Protein AF-A0A8D8AXD7-F1 (afdb_monomer_lite)

Secondary structure (DSSP, 8-state):
------------------------S-------------TTS--TTSPPPGGGSS-PPPPPP--HHHHHHHHHHHHHHHHHHHHHHHHHHHHHHHHHHHHHHHS----HHHHHHHHHHHHHHHHHHHHHHHHHHHHHHHHHHHHHHHHHHHHHHHHHHHHHHHH--

Foldseek 3Di:
DDDDDDDDDDDDDDPPDDPPPPVPPPPDPPPCPVPPPPVVDDDPPDDDDPVPPPDDDDDDDDDPVVVVVVVVVVVVVVVVVVVVVVVVVVVVVVVVVVVVVVPPPPDVVNVVVVVVVVVVVVVVVVVVVVVVVVVVVVVVVVVVVVVVVVVVVVVVVVVVVVVVD

Sequence (165 aa):
MSGFSTAASLLASRCLVSPLQHQTAATSQTLLQYTAVRFRRKPRWLGTAKSKLFRVPERRQQIEEERVELMRLHNNYHTQIKAVRRFLIDEVEAFKLVSRAGMVIQTPEEAEAEWEEVQRINEEWNRSVAEVREKRLAEEREQRKTFILERLVAKEARDQERQER

Structure (mmCIF, N/CA/C/O backbone):
data_AF-A0A8D8AXD7-F1
#
_entry.id   AF-A0A8D8AXD7-F1
#
loop_
_atom_site.group_PDB
_atom_site.id
_atom_site.type_symbol
_atom_site.label_atom_id
_atom_site.label_alt_id
_atom_site.label_comp_id
_atom_site.label_asym_id
_atom_site.label_entity_id
_atom_site.label_seq_id
_atom_site.pdbx_PDB_ins_code
_atom_site.Cartn_x
_atom_site.Cartn_y
_atom_site.Cartn_z
_atom_site.occupancy
_atom_site.B_iso_or_equiv
_atom_site.auth_seq_id
_atom_site.auth_comp_id
_atom_site.auth_asym_id
_atom_site.auth_atom_id
_atom_site.pdbx_PDB_model_num
ATOM 1 N N . MET A 1 1 ? 51.791 -34.707 -10.281 1.00 35.72 1 MET A N 1
ATOM 2 C CA . MET A 1 1 ? 52.813 -33.658 -10.095 1.00 35.72 1 MET A CA 1
ATOM 3 C C . MET A 1 1 ? 52.232 -32.363 -10.660 1.00 35.72 1 MET A C 1
ATOM 5 O O . MET A 1 1 ? 52.094 -32.271 -11.867 1.00 35.72 1 MET A O 1
ATOM 9 N N . SER A 1 2 ? 51.498 -31.578 -9.858 1.00 37.12 2 SER A N 1
ATOM 10 C CA . SER A 1 2 ? 51.994 -30.353 -9.180 1.00 37.12 2 SER A CA 1
ATOM 11 C C . SER A 1 2 ? 52.534 -29.308 -10.174 1.00 37.12 2 SER A C 1
ATOM 13 O O . SER A 1 2 ? 53.494 -29.608 -10.866 1.00 37.12 2 SER A O 1
ATOM 15 N N . GLY A 1 3 ? 52.032 -28.077 -10.286 1.00 38.03 3 GLY A N 1
ATOM 16 C CA . GLY A 1 3 ? 51.040 -27.342 -9.504 1.00 38.03 3 GLY A CA 1
ATOM 17 C C . GLY A 1 3 ? 50.868 -25.903 -10.031 1.00 38.03 3 GLY A C 1
ATOM 18 O O . GLY A 1 3 ? 51.534 -25.516 -10.981 1.00 38.03 3 GLY A O 1
ATOM 19 N N . PHE A 1 4 ? 49.977 -25.173 -9.346 1.00 36.44 4 PHE A N 1
ATOM 20 C CA . PHE A 1 4 ? 49.862 -23.710 -9.156 1.00 36.44 4 PHE A CA 1
ATOM 21 C C . PHE A 1 4 ? 49.770 -22.797 -10.403 1.00 36.44 4 PHE A C 1
ATOM 23 O O . PHE A 1 4 ? 50.720 -22.640 -11.151 1.00 36.44 4 PHE A O 1
ATOM 30 N N . SER A 1 5 ? 48.594 -22.239 -10.724 1.00 39.19 5 SER A N 1
ATOM 31 C CA . SER A 1 5 ? 47.910 -21.083 -10.092 1.00 39.19 5 SER A CA 1
ATOM 32 C C . SER A 1 5 ? 48.325 -19.753 -10.722 1.00 39.19 5 SER A C 1
ATOM 34 O O . SER A 1 5 ? 49.443 -19.315 -10.482 1.00 39.19 5 SER A O 1
ATOM 36 N N . THR A 1 6 ? 47.385 -19.084 -11.406 1.00 42.06 6 THR A N 1
ATOM 37 C CA . THR A 1 6 ? 47.239 -17.616 -11.369 1.00 42.06 6 THR A CA 1
ATOM 38 C C . THR A 1 6 ? 45.896 -17.145 -11.950 1.00 42.06 6 THR A C 1
ATOM 40 O O . THR A 1 6 ? 45.621 -17.254 -13.138 1.00 42.06 6 THR A O 1
ATOM 43 N N . ALA A 1 7 ? 45.088 -16.595 -11.040 1.00 40.69 7 ALA A N 1
ATOM 44 C CA . ALA A 1 7 ? 44.180 -15.455 -11.181 1.00 40.69 7 ALA A CA 1
ATOM 45 C C . ALA A 1 7 ? 43.124 -15.442 -12.308 1.00 40.69 7 ALA A C 1
ATOM 47 O O . ALA A 1 7 ? 43.326 -14.906 -13.394 1.00 40.69 7 ALA A O 1
ATOM 48 N N . ALA A 1 8 ? 41.912 -15.864 -11.939 1.00 44.75 8 ALA A N 1
ATOM 49 C CA . ALA A 1 8 ? 40.678 -15.332 -12.503 1.00 44.75 8 ALA A CA 1
ATOM 50 C C . ALA A 1 8 ? 40.521 -13.853 -12.095 1.00 44.75 8 ALA A C 1
ATOM 52 O O . ALA A 1 8 ? 40.321 -13.545 -10.919 1.00 44.75 8 ALA A O 1
ATOM 53 N N . SER A 1 9 ? 40.613 -12.935 -13.055 1.00 37.91 9 SER A N 1
ATOM 54 C CA . SER A 1 9 ? 40.295 -11.519 -12.865 1.00 37.91 9 SER A CA 1
ATOM 55 C C . SER A 1 9 ? 38.812 -11.270 -13.151 1.00 37.91 9 SER A C 1
ATOM 57 O O . SER A 1 9 ? 38.369 -11.086 -14.281 1.00 37.91 9 SER A O 1
ATOM 59 N N . LEU A 1 10 ? 38.036 -11.252 -12.070 1.00 43.31 10 LEU A N 1
ATOM 60 C CA . LEU A 1 10 ? 36.739 -10.593 -11.993 1.00 43.31 10 LEU A CA 1
ATOM 61 C C . LEU A 1 10 ? 36.955 -9.077 -11.986 1.00 43.31 10 LEU A C 1
ATOM 63 O O . LEU A 1 10 ? 37.449 -8.548 -10.995 1.00 43.31 10 LEU A O 1
ATOM 67 N N . LEU A 1 11 ? 36.508 -8.369 -13.021 1.00 45.12 11 LEU A N 1
ATOM 68 C CA . LEU A 1 11 ? 36.065 -6.983 -12.871 1.00 45.12 11 LEU A CA 1
ATOM 69 C C . LEU A 1 11 ? 34.771 -6.788 -13.655 1.00 45.12 11 LEU A C 1
ATOM 71 O O . LEU A 1 11 ? 34.748 -6.619 -14.870 1.00 45.12 11 LEU A O 1
ATOM 75 N N . ALA A 1 12 ? 33.683 -6.856 -12.895 1.00 39.31 12 ALA A N 1
ATOM 76 C CA . ALA A 1 12 ? 32.349 -6.472 -13.299 1.00 39.31 12 ALA A CA 1
ATOM 77 C C . ALA A 1 12 ? 32.346 -5.003 -13.746 1.00 39.31 12 ALA A C 1
ATOM 79 O O . ALA A 1 12 ? 32.577 -4.094 -12.942 1.00 39.31 12 ALA A O 1
ATOM 80 N N . SER A 1 13 ? 32.056 -4.766 -15.024 1.00 41.78 13 SER A N 1
ATOM 81 C CA . SER A 1 13 ? 31.711 -3.436 -15.512 1.00 41.78 13 SER A CA 1
ATOM 82 C C . SER A 1 13 ? 30.421 -2.988 -14.837 1.00 41.78 13 SER A C 1
ATOM 84 O O . SER A 1 13 ? 29.350 -3.560 -15.033 1.00 41.78 13 SER A O 1
ATOM 86 N N . ARG A 1 14 ? 30.548 -1.952 -14.009 1.00 40.88 14 ARG A N 1
ATOM 87 C CA . ARG A 1 14 ? 29.437 -1.209 -13.422 1.00 40.88 14 ARG A CA 1
ATOM 88 C C . ARG A 1 14 ? 28.612 -0.592 -14.551 1.00 40.88 14 ARG A C 1
ATOM 90 O O . ARG A 1 14 ? 28.998 0.425 -15.117 1.00 40.88 14 ARG A O 1
ATOM 97 N N . CYS A 1 15 ? 27.472 -1.194 -14.868 1.00 38.09 15 CYS A N 1
ATOM 98 C CA . CYS A 1 15 ? 26.419 -0.519 -15.612 1.00 38.09 15 CYS A CA 1
ATOM 99 C C . CYS A 1 15 ? 25.877 0.623 -14.739 1.00 38.09 15 CYS A C 1
ATOM 101 O O . CYS A 1 15 ? 25.203 0.380 -13.741 1.00 38.09 15 CYS A O 1
ATOM 103 N N . LEU A 1 16 ? 26.178 1.869 -15.105 1.00 43.91 16 LEU A N 1
ATOM 104 C CA . LEU A 1 16 ? 25.435 3.034 -14.628 1.00 43.91 16 LEU A CA 1
ATOM 105 C C . LEU A 1 16 ? 24.117 3.098 -15.407 1.00 43.91 16 LEU A C 1
ATOM 107 O O . LEU A 1 16 ? 23.999 3.813 -16.397 1.00 43.91 16 LEU A O 1
ATOM 111 N N . VAL A 1 17 ? 23.136 2.305 -14.979 1.00 43.81 17 VAL A N 1
ATOM 112 C CA . VAL A 1 17 ? 21.737 2.528 -15.354 1.00 43.81 17 VAL A CA 1
ATOM 113 C C . VAL A 1 17 ? 21.172 3.507 -14.333 1.00 43.81 17 VAL A C 1
ATOM 115 O O . VAL A 1 17 ? 20.976 3.164 -13.168 1.00 43.81 17 VAL A O 1
ATOM 118 N N . SER A 1 18 ? 20.969 4.748 -14.768 1.00 43.59 18 SER A N 1
ATOM 119 C CA . SER A 1 18 ? 20.188 5.746 -14.037 1.00 43.59 18 SER A CA 1
ATOM 120 C C . SER A 1 18 ? 18.785 5.191 -13.775 1.00 43.59 18 SER A C 1
ATOM 122 O O . SER A 1 18 ? 18.123 4.793 -14.737 1.00 43.59 18 SER A O 1
ATOM 124 N N . PRO A 1 19 ? 18.274 5.173 -12.533 1.00 43.88 19 PRO A N 1
ATOM 125 C CA . PRO A 1 19 ? 16.875 4.878 -12.315 1.00 43.88 19 PRO A CA 1
ATOM 126 C C . PRO A 1 19 ? 16.096 6.181 -12.522 1.00 43.88 19 PRO A C 1
ATOM 128 O O . PRO A 1 19 ? 15.991 7.009 -11.618 1.00 43.88 19 PRO A O 1
ATOM 131 N N . LEU A 1 20 ? 15.532 6.362 -13.718 1.00 39.41 20 LEU A N 1
ATOM 132 C CA . LEU A 1 20 ? 14.372 7.232 -13.904 1.00 39.41 20 LEU A CA 1
ATOM 133 C C . LEU A 1 20 ? 13.220 6.588 -13.124 1.00 39.41 20 LEU A C 1
ATOM 135 O O . LEU A 1 20 ? 12.495 5.727 -13.615 1.00 39.41 20 LEU A O 1
ATOM 139 N N . GLN A 1 21 ? 13.117 6.941 -11.846 1.00 42.03 21 GLN A N 1
ATOM 140 C CA . GLN A 1 21 ? 11.981 6.584 -11.014 1.00 42.03 21 GLN A CA 1
ATOM 141 C C . GLN A 1 21 ? 10.803 7.472 -11.419 1.00 42.03 21 GLN A C 1
ATOM 143 O O . GLN A 1 21 ? 10.500 8.463 -10.760 1.00 42.03 21 GLN A O 1
ATOM 148 N N . HIS A 1 22 ? 10.091 7.087 -12.478 1.00 39.28 22 HIS A N 1
ATOM 149 C CA . HIS A 1 22 ? 8.654 7.320 -12.486 1.00 39.28 22 HIS A CA 1
ATOM 150 C C . HIS A 1 22 ? 8.078 6.482 -11.347 1.00 39.28 22 HIS A C 1
ATOM 152 O O . HIS A 1 22 ? 7.817 5.289 -11.490 1.00 39.28 22 HIS A O 1
ATOM 158 N N . GLN A 1 23 ? 7.955 7.103 -10.174 1.00 43.00 23 GLN A N 1
ATOM 159 C CA . GLN A 1 23 ? 7.157 6.576 -9.079 1.00 43.00 23 GLN A CA 1
ATOM 160 C C . GLN A 1 23 ? 5.697 6.679 -9.515 1.00 43.00 23 GLN A C 1
ATOM 162 O O . GLN A 1 23 ? 4.986 7.627 -9.195 1.00 43.00 23 GLN A O 1
ATOM 167 N N . THR A 1 24 ? 5.262 5.710 -10.315 1.00 39.16 24 THR A N 1
ATOM 168 C CA . THR A 1 24 ? 3.848 5.443 -10.510 1.00 39.16 24 THR A CA 1
ATOM 169 C C . THR A 1 24 ? 3.271 5.129 -9.135 1.00 39.16 24 THR A C 1
ATOM 171 O O . THR A 1 24 ? 3.708 4.214 -8.432 1.00 39.16 24 THR A O 1
ATOM 174 N N . ALA A 1 25 ? 2.320 5.962 -8.718 1.00 44.09 25 ALA A N 1
ATOM 175 C CA . ALA A 1 25 ? 1.534 5.815 -7.504 1.00 44.09 25 ALA A CA 1
ATOM 176 C C . ALA A 1 25 ? 0.605 4.598 -7.636 1.00 44.09 25 ALA A C 1
ATOM 178 O O . ALA A 1 25 ? -0.606 4.703 -7.786 1.00 44.09 25 ALA A O 1
ATOM 179 N N . ALA A 1 26 ? 1.209 3.421 -7.624 1.00 45.12 26 ALA A N 1
ATOM 180 C CA . ALA A 1 26 ? 0.563 2.132 -7.510 1.00 45.12 26 ALA A CA 1
ATOM 181 C C . ALA A 1 26 ? 1.510 1.199 -6.754 1.00 45.12 26 ALA A C 1
ATOM 183 O O . ALA A 1 26 ? 1.704 0.043 -7.119 1.00 45.12 26 ALA A O 1
ATOM 184 N N . THR A 1 27 ? 2.084 1.683 -5.649 1.00 45.38 27 THR A N 1
ATOM 185 C CA . THR A 1 27 ? 2.476 0.803 -4.552 1.00 45.38 27 THR A CA 1
ATOM 186 C C . THR A 1 27 ? 1.191 0.262 -3.941 1.00 45.38 27 THR A C 1
ATOM 188 O O . THR A 1 27 ? 0.694 0.696 -2.903 1.00 45.38 27 THR A O 1
ATOM 191 N N . SER A 1 28 ? 0.631 -0.712 -4.662 1.00 46.31 28 SER A N 1
ATOM 192 C CA . SER A 1 28 ? 0.125 -1.953 -4.109 1.00 46.31 28 SER A CA 1
ATOM 193 C C . SER A 1 28 ? 0.532 -2.061 -2.651 1.00 46.31 28 SER A C 1
ATOM 195 O O . SER A 1 28 ? 1.727 -2.070 -2.344 1.00 46.31 28 SER A O 1
ATOM 197 N N . GLN A 1 29 ? -0.461 -2.139 -1.770 1.00 50.53 29 GLN A N 1
ATOM 198 C CA . GLN A 1 29 ? -0.305 -2.741 -0.459 1.00 50.53 29 GLN A CA 1
ATOM 199 C C . GLN A 1 29 ? 0.284 -4.140 -0.674 1.00 50.53 29 GLN A C 1
ATOM 201 O O . GLN A 1 29 ? -0.423 -5.143 -0.686 1.00 50.53 29 GLN A O 1
ATOM 206 N N . THR A 1 30 ? 1.597 -4.221 -0.870 1.00 47.53 30 THR A N 1
ATOM 207 C CA . THR A 1 30 ? 2.393 -5.398 -0.600 1.00 47.53 30 THR A CA 1
ATOM 208 C C . THR A 1 30 ? 2.282 -5.545 0.899 1.00 47.53 30 THR A C 1
ATOM 210 O O . THR A 1 30 ? 3.090 -5.023 1.667 1.00 47.53 30 THR A O 1
ATOM 213 N N . LEU A 1 31 ? 1.178 -6.172 1.310 1.00 50.03 31 LEU A N 1
ATOM 214 C CA . LEU A 1 31 ? 1.030 -6.810 2.596 1.00 50.03 31 LEU A CA 1
ATOM 215 C C . LEU A 1 31 ? 2.361 -7.499 2.835 1.00 50.03 31 LEU A C 1
ATOM 217 O O . LEU A 1 31 ? 2.719 -8.422 2.106 1.00 50.03 31 LEU A O 1
ATOM 221 N N . LEU A 1 32 ? 3.116 -6.979 3.799 1.00 48.88 32 LEU A N 1
ATOM 222 C CA . LEU A 1 32 ? 4.324 -7.585 4.321 1.00 48.88 32 LEU A CA 1
ATOM 223 C C . LEU A 1 32 ? 3.920 -8.951 4.897 1.00 48.88 32 LEU A C 1
ATOM 225 O O . LEU A 1 32 ? 3.745 -9.126 6.096 1.00 48.88 32 LEU A O 1
ATOM 229 N N . GLN A 1 33 ? 3.760 -9.929 4.008 1.00 50.56 33 GLN A N 1
ATOM 230 C CA . GLN A 1 33 ? 3.726 -11.359 4.271 1.00 50.56 33 GLN A CA 1
ATOM 231 C C . GLN A 1 33 ? 5.151 -11.883 4.496 1.00 50.56 33 GLN A C 1
ATOM 233 O O . GLN A 1 33 ? 5.397 -13.083 4.420 1.00 50.56 33 GLN A O 1
ATOM 238 N N . TYR A 1 34 ? 6.100 -11.006 4.843 1.00 53.72 34 TYR A N 1
ATOM 239 C CA . TYR A 1 34 ? 7.267 -11.427 5.593 1.00 53.72 34 TYR A CA 1
ATOM 240 C C . TYR A 1 34 ? 6.769 -11.873 6.957 1.00 53.72 34 TYR A C 1
ATOM 242 O O . TYR A 1 34 ? 6.476 -11.080 7.851 1.00 53.72 34 TYR A O 1
ATOM 250 N N . THR A 1 35 ? 6.610 -13.185 7.068 1.00 57.19 35 THR A N 1
ATOM 251 C CA . THR A 1 35 ? 6.393 -13.937 8.289 1.00 57.19 35 THR A CA 1
ATOM 252 C C . THR A 1 35 ? 7.395 -13.478 9.340 1.00 57.19 35 THR A C 1
ATOM 254 O O . THR A 1 35 ? 8.495 -14.018 9.446 1.00 57.19 35 THR A O 1
ATOM 257 N N . ALA A 1 36 ? 7.025 -12.474 10.134 1.00 61.56 36 ALA A N 1
ATOM 258 C CA . ALA A 1 36 ? 7.715 -12.186 11.371 1.00 61.56 36 ALA A CA 1
ATOM 259 C C . ALA A 1 36 ? 7.580 -13.454 12.214 1.00 61.56 36 ALA A C 1
ATOM 261 O O . ALA A 1 36 ? 6.513 -13.742 12.770 1.00 61.56 36 ALA A O 1
ATOM 262 N N . VAL A 1 37 ? 8.644 -14.258 12.242 1.00 58.75 37 VAL A N 1
ATOM 263 C CA . VAL A 1 37 ? 8.784 -15.363 13.179 1.00 58.75 37 VAL A CA 1
ATOM 264 C C . VAL A 1 37 ? 8.494 -14.751 14.543 1.00 58.75 37 VAL A C 1
ATOM 266 O O . VAL A 1 37 ? 9.179 -13.832 14.990 1.00 58.75 37 VAL A O 1
ATOM 269 N N . ARG A 1 38 ? 7.384 -15.160 15.164 1.00 61.53 38 ARG A N 1
ATOM 270 C CA . ARG A 1 38 ? 6.917 -14.588 16.431 1.00 61.53 38 ARG A CA 1
ATOM 271 C C . ARG A 1 38 ? 7.817 -15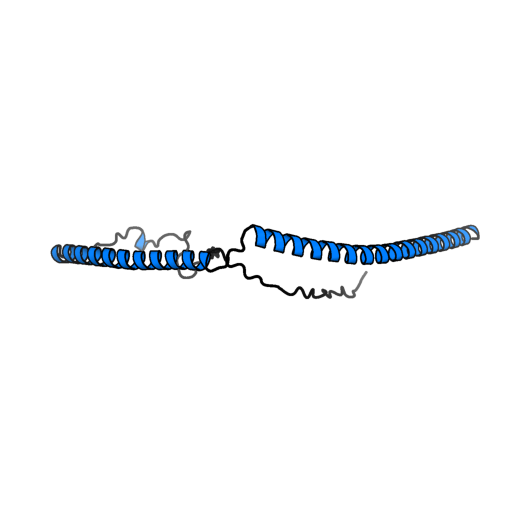.094 17.560 1.00 61.53 38 ARG A C 1
ATOM 273 O O . ARG A 1 38 ? 7.341 -15.823 18.419 1.00 61.53 38 ARG A O 1
ATOM 280 N N . PHE A 1 39 ? 9.095 -14.709 17.580 1.00 62.06 39 PHE A N 1
ATOM 281 C CA . PHE A 1 39 ? 10.107 -15.204 18.523 1.00 62.06 39 PHE A CA 1
ATOM 282 C C . PHE A 1 39 ? 9.690 -15.048 19.998 1.00 62.06 39 PHE A C 1
ATOM 284 O O . PHE A 1 39 ? 10.104 -15.827 20.846 1.00 62.06 39 PHE A O 1
ATOM 291 N N . ARG A 1 40 ? 8.823 -14.072 20.316 1.00 72.62 40 ARG A N 1
ATOM 292 C CA . ARG A 1 40 ? 8.310 -13.823 21.679 1.00 72.62 40 ARG A CA 1
ATOM 293 C C . ARG A 1 40 ? 7.064 -14.633 22.066 1.00 72.62 40 ARG A C 1
ATOM 295 O O . ARG A 1 40 ? 6.630 -14.560 23.213 1.00 72.62 40 ARG A O 1
ATOM 302 N N . ARG A 1 41 ? 6.420 -15.349 21.138 1.00 83.50 41 ARG A N 1
ATOM 303 C CA . ARG A 1 41 ? 5.196 -16.129 21.403 1.00 83.50 41 ARG A CA 1
ATOM 304 C C . ARG A 1 41 ? 5.465 -17.610 21.159 1.00 83.50 41 ARG A C 1
ATOM 306 O O . ARG A 1 41 ? 6.333 -17.972 20.377 1.00 83.50 41 ARG A O 1
ATOM 313 N N . LYS A 1 42 ? 4.692 -18.474 21.819 1.00 84.00 42 LYS A N 1
ATOM 314 C CA . LYS A 1 42 ? 4.781 -19.921 21.600 1.00 84.00 42 LYS A CA 1
ATOM 315 C C . LYS A 1 42 ? 4.471 -20.240 20.124 1.00 84.00 42 LYS A C 1
ATOM 317 O O . LYS A 1 42 ? 3.441 -19.761 19.635 1.00 84.00 42 LYS A O 1
ATOM 322 N N . PRO A 1 43 ? 5.331 -20.998 19.416 1.00 87.81 43 PRO A N 1
ATOM 323 C CA . PRO A 1 43 ? 5.054 -21.457 18.056 1.00 87.81 43 PRO A CA 1
ATOM 324 C C . PRO A 1 43 ? 3.770 -22.288 17.991 1.00 87.81 43 PRO A C 1
ATOM 326 O O . PRO A 1 43 ? 3.414 -22.942 18.968 1.00 87.81 43 PRO A O 1
ATOM 329 N N . ARG A 1 44 ? 3.094 -22.308 16.833 1.00 85.06 44 ARG A N 1
ATOM 330 C CA . ARG A 1 44 ? 1.827 -23.048 16.659 1.00 85.06 44 ARG A CA 1
ATOM 331 C C . ARG A 1 44 ? 1.972 -24.562 16.864 1.00 85.06 44 ARG A C 1
ATOM 333 O O . ARG A 1 44 ? 1.021 -25.183 17.316 1.00 85.06 44 ARG A O 1
ATOM 340 N N . TRP A 1 45 ? 3.139 -25.135 16.558 1.00 86.62 45 TRP A N 1
ATOM 341 C CA . TRP A 1 45 ? 3.436 -26.562 16.759 1.00 86.62 45 TRP A CA 1
ATOM 342 C C . TRP A 1 45 ? 3.748 -26.929 18.215 1.00 86.62 45 TRP A C 1
ATOM 344 O O . TRP A 1 45 ? 3.803 -28.107 18.556 1.00 86.62 45 TRP A O 1
ATOM 354 N N . LEU A 1 46 ? 3.987 -25.943 19.082 1.00 88.81 46 LEU A N 1
ATOM 355 C CA . LEU A 1 46 ? 4.241 -26.198 20.491 1.00 88.81 46 LEU A CA 1
ATOM 356 C C . LEU A 1 46 ? 2.902 -26.352 21.218 1.00 88.81 46 LEU A C 1
ATOM 358 O O . LEU A 1 46 ? 2.065 -25.450 21.190 1.00 88.81 46 LEU A O 1
ATOM 362 N N . GLY A 1 47 ? 2.717 -27.479 21.903 1.00 90.94 47 GLY A N 1
ATOM 363 C CA . GLY A 1 47 ? 1.501 -27.748 22.664 1.00 90.94 47 GLY A CA 1
ATOM 364 C C . GLY A 1 47 ? 1.242 -26.749 23.800 1.00 90.94 47 GLY A C 1
ATOM 365 O O . GLY A 1 47 ? 2.120 -26.014 24.270 1.00 90.94 47 GLY A O 1
ATOM 366 N N . THR A 1 48 ? 0.005 -26.741 24.288 1.00 91.44 48 THR A N 1
ATOM 367 C CA . THR A 1 48 ? -0.370 -26.012 25.502 1.00 91.44 48 THR A CA 1
ATOM 368 C C . THR A 1 48 ? 0.358 -26.580 26.720 1.00 91.44 48 THR A C 1
ATOM 370 O O . THR A 1 48 ? 0.604 -27.779 26.822 1.00 91.44 48 THR A O 1
ATOM 373 N N . ALA A 1 49 ? 0.696 -25.722 27.685 1.00 91.12 49 ALA A N 1
ATOM 374 C CA . ALA A 1 49 ? 1.296 -26.184 28.935 1.00 91.12 49 ALA A CA 1
ATOM 375 C C . ALA A 1 49 ? 0.313 -27.084 29.703 1.00 91.12 49 ALA A C 1
ATOM 377 O O . ALA A 1 49 ? -0.884 -26.797 29.716 1.00 91.12 49 ALA A O 1
ATOM 378 N N . LYS A 1 50 ? 0.818 -28.109 30.403 1.00 93.88 50 LYS A N 1
ATOM 379 C CA . LYS A 1 50 ? -0.012 -29.068 31.159 1.00 93.88 50 LYS A CA 1
ATOM 380 C C . LYS A 1 50 ? -0.975 -28.383 32.140 1.00 93.88 50 LYS A C 1
ATOM 382 O O . LYS A 1 50 ? -2.143 -28.738 32.206 1.00 93.88 50 LYS A O 1
ATOM 387 N N . SER A 1 51 ? -0.523 -27.319 32.806 1.00 93.94 51 SER A N 1
ATOM 388 C CA . SER A 1 51 ? -1.332 -26.509 33.734 1.00 93.94 51 SER A CA 1
ATOM 389 C C . SER A 1 51 ? -2.467 -25.708 33.080 1.00 93.94 51 SER A C 1
ATOM 391 O O . SER A 1 51 ? -3.319 -25.160 33.776 1.00 93.94 51 SER A O 1
ATOM 393 N N . LYS A 1 52 ? -2.474 -25.583 31.748 1.00 93.19 52 LYS A N 1
ATOM 394 C CA . LYS A 1 52 ? -3.483 -24.847 30.975 1.00 93.19 52 LYS A CA 1
ATOM 395 C C . LYS A 1 52 ? -4.396 -25.759 30.154 1.00 93.19 52 LYS A C 1
ATOM 397 O O . LYS A 1 52 ? -5.348 -25.238 29.592 1.00 93.19 52 LYS A O 1
ATOM 402 N N . LEU A 1 53 ? -4.139 -27.071 30.108 1.00 93.06 53 LEU A N 1
ATOM 403 C CA . LEU A 1 53 ? -4.943 -28.034 29.339 1.00 93.06 53 LEU A CA 1
ATOM 404 C C . LEU A 1 53 ? -6.414 -28.045 29.770 1.00 93.06 53 LEU A C 1
ATOM 406 O O . LEU A 1 53 ? -7.298 -28.077 28.925 1.00 93.06 53 LEU A O 1
ATOM 410 N N . PHE A 1 54 ? -6.661 -27.965 31.078 1.00 95.75 54 PHE A N 1
ATOM 411 C CA . PHE A 1 54 ? -8.003 -28.080 31.662 1.00 95.75 54 PHE A CA 1
ATOM 412 C C . PHE A 1 54 ? -8.464 -26.800 32.368 1.00 95.75 54 PHE A C 1
ATOM 414 O O . PHE A 1 54 ? -9.466 -26.797 33.076 1.00 95.75 54 PHE A O 1
ATOM 421 N N . ARG A 1 55 ? -7.723 -25.693 32.218 1.00 96.00 55 ARG A N 1
ATOM 422 C CA . ARG A 1 55 ? -8.060 -24.437 32.895 1.00 96.00 55 ARG A CA 1
ATOM 423 C C . ARG A 1 55 ? -9.155 -23.705 32.123 1.00 96.00 55 ARG A C 1
ATOM 425 O O . ARG A 1 55 ? -8.868 -23.083 31.102 1.00 96.00 55 ARG A O 1
ATOM 432 N N . VAL A 1 56 ? -10.368 -23.696 32.668 1.00 95.69 56 VAL A N 1
ATOM 433 C CA . VAL A 1 56 ? -11.472 -22.859 32.180 1.00 95.69 56 VAL A CA 1
ATOM 434 C C . VAL A 1 56 ? -11.327 -21.442 32.757 1.00 95.69 56 VAL A C 1
ATOM 436 O O . VAL A 1 56 ? -11.186 -21.299 33.971 1.00 95.69 56 VAL A O 1
ATOM 439 N N . PRO A 1 57 ? -11.296 -20.376 31.933 1.00 96.12 57 PRO A N 1
ATOM 440 C CA . PRO A 1 57 ? -11.305 -19.007 32.439 1.00 96.12 57 PRO A CA 1
ATOM 441 C C . PRO A 1 57 ? -12.627 -18.683 33.143 1.00 96.12 57 PRO A C 1
ATOM 443 O O . PRO A 1 57 ? -13.696 -18.783 32.542 1.00 96.12 57 PRO A O 1
ATOM 446 N N . GLU A 1 58 ? -12.548 -18.257 34.399 1.00 94.81 58 GLU A N 1
ATOM 447 C CA . GLU A 1 58 ? -13.712 -17.818 35.169 1.00 94.81 58 GLU A CA 1
ATOM 448 C C . GLU A 1 58 ? -14.215 -16.462 34.663 1.00 94.81 58 GLU A C 1
ATOM 450 O O . GLU A 1 58 ? -13.441 -15.519 34.461 1.00 94.81 58 GLU A O 1
ATOM 455 N N . ARG A 1 59 ? -15.530 -16.360 34.449 1.00 93.75 59 ARG A N 1
ATOM 456 C CA . ARG A 1 59 ? -16.186 -15.098 34.095 1.00 93.75 59 ARG A CA 1
ATOM 457 C C . ARG A 1 59 ? -16.530 -14.349 35.376 1.00 93.75 59 ARG A C 1
ATOM 459 O O . ARG A 1 59 ? -17.154 -14.912 36.268 1.00 93.75 59 ARG A O 1
ATOM 466 N N . ARG A 1 60 ? -16.140 -13.077 35.453 1.00 93.81 60 ARG A N 1
ATOM 467 C CA . ARG A 1 60 ? -16.488 -12.218 36.591 1.00 93.81 60 ARG A CA 1
ATOM 468 C C . ARG A 1 60 ? -17.985 -11.911 36.566 1.00 93.81 60 ARG A C 1
ATOM 470 O O . ARG A 1 60 ? -18.517 -11.601 35.500 1.00 93.81 60 ARG A O 1
ATOM 477 N N . GLN A 1 61 ? -18.633 -11.991 37.724 1.00 93.75 61 GLN A N 1
ATOM 478 C CA . GLN A 1 61 ? -20.012 -11.538 37.888 1.00 93.75 61 GLN A CA 1
ATOM 479 C C . GLN A 1 61 ? -20.044 -10.012 37.746 1.00 93.75 61 GLN A C 1
ATOM 481 O O . GLN A 1 61 ? -19.192 -9.319 38.299 1.00 93.75 61 GLN A O 1
ATOM 486 N N . GLN A 1 62 ? -20.978 -9.512 36.944 1.00 92.38 62 GLN A N 1
ATOM 487 C CA . GLN A 1 62 ? -21.179 -8.087 36.688 1.00 92.38 62 GLN A CA 1
ATOM 488 C C . GLN A 1 62 ? -22.556 -7.694 37.208 1.00 92.38 62 GLN A C 1
ATOM 490 O O . GLN A 1 62 ? -23.483 -8.501 37.132 1.00 92.38 62 GLN A O 1
ATOM 495 N N . ILE A 1 63 ? -22.686 -6.464 37.698 1.00 97.12 63 ILE A N 1
ATOM 496 C CA . ILE A 1 63 ? -23.981 -5.893 38.065 1.00 97.12 63 ILE A CA 1
ATOM 497 C C . ILE A 1 63 ? -24.782 -5.684 36.774 1.00 97.12 63 ILE A C 1
ATOM 499 O O . ILE A 1 63 ? -24.266 -5.143 35.792 1.00 97.12 63 ILE A O 1
ATOM 503 N N . GLU A 1 64 ? -26.029 -6.158 36.745 1.00 95.12 64 GLU A N 1
ATOM 504 C CA . GLU A 1 64 ? -26.845 -6.146 35.525 1.00 95.12 64 GLU A CA 1
ATOM 505 C C . GLU A 1 64 ? -27.129 -4.723 35.034 1.00 95.12 64 GLU A C 1
ATOM 507 O O . GLU A 1 64 ? -27.008 -4.452 33.840 1.00 95.12 64 GLU A O 1
ATOM 512 N N . GLU A 1 65 ? -27.412 -3.802 35.955 1.00 96.38 65 GLU A N 1
ATOM 513 C CA . GLU A 1 65 ? -27.661 -2.386 35.661 1.00 96.38 65 GLU A CA 1
ATOM 514 C C . GLU A 1 65 ? -26.457 -1.726 34.975 1.00 96.38 65 GLU A C 1
ATOM 516 O O . GLU A 1 65 ? -26.593 -1.125 33.906 1.00 96.38 65 GLU A O 1
ATOM 521 N N . GLU A 1 66 ? -25.256 -1.912 35.532 1.00 96.12 66 GLU A N 1
ATOM 522 C CA . GLU A 1 66 ? -24.016 -1.387 34.952 1.00 96.12 66 GLU A CA 1
ATOM 523 C C . GLU A 1 66 ? -23.765 -1.962 33.561 1.00 96.12 66 GLU A C 1
ATOM 525 O O . GLU A 1 66 ? -23.378 -1.243 32.639 1.00 96.12 66 GLU A O 1
ATOM 530 N N . ARG A 1 67 ? -24.008 -3.263 33.378 1.00 96.25 67 ARG A N 1
ATOM 531 C CA . ARG A 1 67 ? -23.833 -3.919 32.082 1.00 96.25 67 ARG A CA 1
ATOM 532 C C . ARG A 1 67 ? -24.763 -3.320 31.027 1.00 96.25 67 ARG A C 1
ATOM 534 O O . ARG A 1 67 ? -24.330 -3.121 29.890 1.00 96.25 67 ARG A O 1
ATOM 541 N N . VAL A 1 68 ? -26.022 -3.064 31.377 1.00 97.81 68 VAL A N 1
ATOM 542 C CA . VAL A 1 68 ? -27.002 -2.469 30.458 1.00 97.81 68 VAL A CA 1
ATOM 543 C C . VAL A 1 68 ? -26.588 -1.048 30.085 1.00 97.81 68 VAL A C 1
ATOM 545 O O . VAL A 1 68 ? -26.560 -0.723 28.896 1.00 97.81 68 VAL A O 1
ATOM 548 N N . GLU A 1 69 ? -26.193 -0.228 31.059 1.00 97.62 69 GLU A N 1
ATOM 549 C CA . GLU A 1 69 ? -25.793 1.155 30.784 1.00 97.62 69 GLU A CA 1
ATOM 550 C C . GLU A 1 69 ? -24.490 1.227 29.979 1.00 97.62 69 GLU A C 1
ATOM 552 O O . GLU A 1 69 ? -24.405 1.969 28.998 1.00 97.62 69 GLU A O 1
ATOM 557 N N . LEU A 1 70 ? -23.499 0.387 30.292 1.00 97.56 70 LEU A N 1
ATOM 558 C CA . LEU A 1 70 ? -22.276 0.276 29.494 1.00 97.56 70 LEU A CA 1
ATOM 559 C C . LEU A 1 70 ? -22.577 -0.135 28.053 1.00 97.56 70 LEU A C 1
ATOM 561 O O . LEU A 1 70 ? -21.962 0.388 27.122 1.00 97.56 70 LEU A O 1
ATOM 565 N N . MET A 1 71 ? -23.536 -1.038 27.846 1.00 97.56 71 MET A N 1
ATOM 566 C CA . MET A 1 71 ? -23.948 -1.446 26.507 1.00 97.56 71 MET A CA 1
ATOM 567 C C . MET A 1 71 ? -24.655 -0.307 25.760 1.00 97.56 71 MET A C 1
ATOM 569 O O . MET A 1 71 ? -24.374 -0.089 24.579 1.00 97.56 71 MET A O 1
ATOM 573 N N . ARG A 1 72 ? -25.505 0.474 26.441 1.00 98.31 72 ARG A N 1
ATOM 574 C CA . ARG A 1 72 ? -26.138 1.679 25.878 1.00 98.31 72 ARG A CA 1
ATOM 575 C C . ARG A 1 72 ? -25.092 2.705 25.438 1.00 98.31 72 ARG A C 1
ATOM 577 O O . ARG A 1 72 ? -25.121 3.161 24.294 1.00 98.31 72 ARG A O 1
ATOM 584 N N . LEU A 1 73 ? -24.139 3.025 26.314 1.00 98.38 73 LEU A N 1
ATOM 585 C CA . LEU A 1 73 ? -23.054 3.968 26.032 1.00 98.38 73 LEU A CA 1
ATOM 586 C C . LEU A 1 73 ? -22.154 3.484 24.890 1.00 98.38 73 LEU A C 1
ATOM 588 O O . LEU A 1 73 ? -21.833 4.262 23.992 1.00 98.38 73 LEU A O 1
ATOM 592 N N . HIS A 1 74 ? -21.796 2.198 24.884 1.00 98.25 74 HIS A N 1
ATOM 593 C CA . HIS A 1 74 ? -21.003 1.583 23.822 1.00 98.25 74 HIS A CA 1
ATOM 594 C C . HIS A 1 74 ? -21.685 1.722 22.458 1.00 98.25 74 HIS A C 1
ATOM 596 O O . HIS A 1 74 ? -21.060 2.171 21.495 1.00 98.25 74 HIS A O 1
ATOM 602 N N . ASN A 1 75 ? -22.977 1.399 22.379 1.00 98.31 75 ASN A N 1
ATOM 603 C CA . ASN A 1 75 ? -23.745 1.495 21.140 1.00 98.31 75 ASN A CA 1
ATOM 604 C C . ASN A 1 75 ? -23.827 2.940 20.634 1.00 98.31 75 ASN A C 1
ATOM 606 O O . ASN A 1 75 ? -23.609 3.190 19.445 1.00 98.31 75 ASN A O 1
ATOM 610 N N . ASN A 1 76 ? -24.075 3.897 21.532 1.00 98.50 76 ASN A N 1
ATOM 611 C CA . ASN A 1 76 ? -24.126 5.317 21.190 1.00 98.50 76 ASN A CA 1
ATOM 612 C C . ASN A 1 76 ? -22.777 5.811 20.656 1.00 98.50 76 ASN A C 1
ATOM 614 O O . ASN A 1 76 ? -22.717 6.381 19.566 1.00 98.50 76 ASN A O 1
ATOM 618 N N . TYR A 1 77 ? -21.689 5.521 21.373 1.00 98.44 77 TYR A N 1
ATOM 619 C CA . TYR A 1 77 ? -20.337 5.889 20.963 1.00 98.44 77 TYR A CA 1
ATOM 620 C C . TYR A 1 77 ? -19.975 5.297 19.596 1.00 98.44 77 TYR A C 1
ATOM 622 O O . TYR A 1 77 ? -19.536 6.016 18.699 1.00 98.44 77 TYR A O 1
ATOM 630 N N . HIS A 1 78 ? -20.200 3.996 19.393 1.00 98.19 78 HIS A N 1
ATOM 631 C CA . HIS A 1 78 ? -19.878 3.347 18.123 1.00 98.19 78 HIS A CA 1
ATOM 632 C C . HIS A 1 78 ? -20.710 3.883 16.962 1.00 98.19 78 HIS A C 1
ATOM 634 O O . HIS A 1 78 ? -20.184 4.020 15.857 1.00 98.19 78 HIS A O 1
ATOM 640 N N . THR A 1 79 ? -21.976 4.222 17.203 1.00 98.44 79 THR A N 1
ATOM 641 C CA . THR A 1 79 ? -22.838 4.849 16.194 1.00 98.44 79 THR A CA 1
ATOM 642 C C . THR A 1 79 ? -22.295 6.220 15.797 1.00 98.44 79 THR A C 1
ATOM 644 O O . THR A 1 79 ? -22.125 6.489 14.608 1.00 98.44 79 THR A O 1
ATOM 647 N N . GLN A 1 80 ? -21.931 7.052 16.776 1.00 98.44 80 GLN A N 1
ATOM 648 C CA . GLN A 1 80 ? -21.354 8.378 16.539 1.00 98.44 80 GLN A CA 1
ATOM 649 C C . GLN A 1 80 ? -20.013 8.294 15.798 1.00 98.44 80 GLN A C 1
ATOM 651 O O . GLN A 1 80 ? -19.826 8.944 14.773 1.00 98.44 80 GLN A O 1
ATOM 656 N N . ILE A 1 81 ? -19.096 7.432 16.243 1.00 98.12 81 ILE A N 1
ATOM 657 C CA . ILE A 1 81 ? -17.799 7.243 15.580 1.00 98.12 81 ILE A CA 1
ATOM 658 C C . ILE A 1 81 ? -17.959 6.668 14.173 1.00 98.12 81 ILE A C 1
ATOM 660 O O . ILE A 1 81 ? -17.197 7.026 13.274 1.00 98.12 81 ILE A O 1
ATOM 664 N N . LYS A 1 82 ? -18.945 5.794 13.945 1.00 98.25 82 LYS A N 1
ATOM 665 C CA . LYS A 1 82 ? -19.249 5.289 12.603 1.00 98.25 82 LYS A CA 1
ATOM 666 C C . LYS A 1 82 ? -19.711 6.417 11.681 1.00 98.25 82 LYS A C 1
ATOM 668 O O . LYS A 1 82 ? -19.265 6.444 10.537 1.00 98.25 82 LYS A O 1
ATOM 673 N N . ALA A 1 83 ? -20.537 7.341 12.174 1.00 98.31 83 ALA A N 1
ATOM 674 C CA . ALA A 1 83 ? -20.959 8.515 11.415 1.00 98.31 83 ALA A CA 1
ATOM 675 C C . ALA A 1 83 ? -19.766 9.418 11.063 1.00 98.31 83 ALA A C 1
ATOM 677 O O . ALA A 1 83 ? -19.571 9.730 9.892 1.00 98.31 83 ALA A O 1
ATOM 678 N N . VAL A 1 84 ? -18.903 9.734 12.037 1.00 98.31 84 VAL A N 1
ATOM 679 C CA . VAL A 1 84 ? -17.678 10.526 11.805 1.00 98.31 84 VAL A CA 1
ATOM 680 C C . VAL A 1 84 ? -16.763 9.846 10.789 1.00 98.31 84 VAL A C 1
ATOM 682 O O . VAL A 1 84 ? -16.291 10.477 9.849 1.00 98.31 84 VAL A O 1
ATOM 685 N N . ARG A 1 85 ? -16.530 8.537 10.934 1.00 98.06 85 ARG A N 1
ATOM 686 C CA . ARG A 1 85 ? -15.712 7.782 9.979 1.00 98.06 85 ARG A CA 1
ATOM 687 C C . ARG A 1 85 ? -16.304 7.840 8.577 1.00 98.06 85 ARG A C 1
ATOM 689 O O . ARG A 1 85 ? -15.545 7.970 7.626 1.00 98.06 85 ARG A O 1
ATOM 696 N N . ARG A 1 86 ? -17.627 7.702 8.449 1.00 98.06 86 ARG A N 1
ATOM 697 C CA . ARG A 1 86 ? -18.281 7.728 7.142 1.00 98.06 86 ARG A CA 1
ATOM 698 C C . ARG A 1 86 ? -18.128 9.091 6.479 1.00 98.06 86 ARG A C 1
ATOM 700 O O . ARG A 1 86 ? -17.684 9.129 5.345 1.00 98.06 86 ARG A O 1
ATOM 707 N N . PHE A 1 87 ? -18.359 10.163 7.230 1.00 98.25 87 PHE A N 1
ATOM 708 C CA . PHE A 1 87 ? -18.120 11.527 6.767 1.00 98.25 87 PHE A CA 1
ATOM 709 C C . PHE A 1 87 ? -16.691 11.714 6.231 1.00 98.25 87 PHE A C 1
ATOM 711 O O . PHE A 1 87 ? -16.506 12.184 5.117 1.00 98.25 87 PHE A O 1
ATOM 718 N N . LEU A 1 88 ? -15.673 11.256 6.970 1.00 97.81 88 LEU A N 1
ATOM 719 C CA . LEU A 1 88 ? -14.278 11.351 6.520 1.00 97.81 88 LEU A CA 1
ATOM 720 C C . LEU A 1 88 ? -13.980 10.505 5.271 1.00 97.81 88 LEU A C 1
ATOM 722 O O . LEU A 1 88 ? -13.136 10.884 4.465 1.00 97.81 88 LEU A O 1
ATOM 726 N N . ILE A 1 89 ? -14.634 9.350 5.115 1.00 97.00 89 ILE A N 1
ATOM 727 C CA . ILE A 1 89 ? -14.512 8.531 3.901 1.00 97.00 89 ILE A CA 1
ATOM 728 C C . ILE A 1 89 ? -15.106 9.282 2.711 1.00 97.00 89 ILE A C 1
ATOM 730 O O . ILE A 1 89 ? -14.442 9.388 1.683 1.00 97.00 89 ILE A O 1
ATOM 734 N N . ASP A 1 90 ? -16.310 9.825 2.874 1.00 96.88 90 ASP A N 1
ATOM 735 C CA . ASP A 1 90 ? -17.021 10.539 1.817 1.00 96.88 90 ASP A CA 1
ATOM 736 C C . ASP A 1 90 ? -16.231 11.799 1.383 1.00 96.88 90 ASP A C 1
ATOM 738 O O . ASP A 1 90 ? -16.093 12.057 0.190 1.00 96.88 90 ASP A O 1
ATOM 742 N N . GLU A 1 91 ? -15.603 12.520 2.321 1.00 95.38 91 GLU A N 1
ATOM 743 C CA . GLU A 1 91 ? -14.684 13.643 2.039 1.00 95.38 91 GLU A CA 1
ATOM 744 C C . GLU A 1 91 ? -13.459 13.214 1.216 1.00 95.38 91 GLU A C 1
ATOM 746 O O . GLU A 1 91 ? -13.091 13.848 0.226 1.00 95.38 91 GLU A O 1
ATOM 751 N N . VAL A 1 92 ? -12.824 12.096 1.585 1.00 93.75 92 VAL A N 1
ATOM 752 C CA . VAL A 1 92 ? -11.681 11.557 0.831 1.00 93.75 92 VAL A CA 1
ATOM 753 C C . VAL A 1 92 ? -12.107 11.108 -0.568 1.00 93.75 92 VAL A C 1
ATOM 755 O O . VAL A 1 92 ? -11.348 11.272 -1.525 1.00 93.75 92 VAL A O 1
ATOM 758 N N . GLU A 1 93 ? -13.297 10.531 -0.715 1.00 92.12 93 GLU A N 1
ATOM 759 C CA . GLU A 1 93 ? -13.855 10.153 -2.014 1.00 92.12 93 GLU A CA 1
ATOM 760 C C . GLU A 1 93 ? -14.155 11.383 -2.877 1.00 92.12 93 GLU A C 1
ATOM 762 O O . GLU A 1 93 ? -13.737 11.421 -4.037 1.00 92.12 93 GLU A O 1
ATOM 767 N N . ALA A 1 94 ? -14.770 12.420 -2.309 1.00 89.62 94 ALA A N 1
ATOM 768 C CA . ALA A 1 94 ? -15.000 13.691 -2.987 1.00 89.62 94 ALA A CA 1
ATOM 769 C C . ALA A 1 94 ? -13.679 14.332 -3.440 1.00 89.62 94 ALA A C 1
ATOM 771 O O . ALA A 1 94 ? -13.538 14.706 -4.605 1.00 89.62 94 ALA A O 1
ATOM 772 N N . PHE A 1 95 ? -12.666 14.367 -2.570 1.00 85.44 95 PHE A N 1
ATOM 773 C CA . PHE A 1 95 ? -11.340 14.874 -2.917 1.00 85.44 95 PHE A CA 1
ATOM 774 C C . PHE A 1 95 ? -10.678 14.068 -4.039 1.00 85.44 95 PHE A C 1
ATOM 776 O O . PHE A 1 95 ? -10.042 14.648 -4.917 1.00 85.44 95 PHE A O 1
ATOM 783 N N . LYS A 1 96 ? -10.827 12.737 -4.055 1.00 82.94 96 LYS A N 1
ATOM 784 C CA . LYS A 1 96 ? -10.327 11.893 -5.152 1.00 82.94 96 LYS A CA 1
ATOM 785 C C . LYS A 1 96 ? -11.029 12.198 -6.468 1.00 82.94 96 LYS A C 1
ATOM 787 O O . LYS A 1 96 ? -10.363 12.205 -7.496 1.00 82.94 96 LYS A O 1
ATOM 792 N N . LEU A 1 97 ? -12.339 12.440 -6.453 1.00 77.31 97 LEU A N 1
ATOM 793 C CA . LEU A 1 97 ? -13.087 12.817 -7.654 1.00 77.31 97 LEU A CA 1
ATOM 794 C C . LEU A 1 97 ? -12.633 14.178 -8.181 1.00 77.31 97 LEU A C 1
ATOM 796 O O . LEU A 1 97 ? -12.340 14.292 -9.366 1.00 77.31 97 LEU A O 1
ATOM 800 N N . VAL A 1 98 ? -12.490 15.173 -7.302 1.00 72.88 98 VAL A N 1
ATOM 801 C CA . VAL A 1 98 ? -11.991 16.508 -7.667 1.00 72.88 98 VAL A CA 1
ATOM 802 C C . VAL A 1 98 ? -10.543 1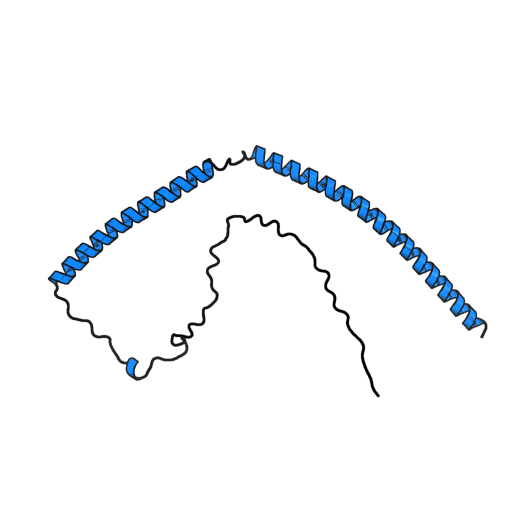6.443 -8.137 1.00 72.88 98 VAL A C 1
ATOM 804 O O . VAL A 1 98 ? -10.208 17.057 -9.135 1.00 72.88 98 VAL A O 1
ATOM 807 N N . SER A 1 99 ? -9.687 15.660 -7.482 1.00 66.44 99 SER A N 1
ATOM 808 C CA . SER A 1 99 ? -8.291 15.474 -7.894 1.00 66.44 99 SER A CA 1
ATOM 809 C C . SER A 1 99 ? -8.176 14.690 -9.197 1.00 66.44 99 SER A C 1
ATOM 811 O O . SER A 1 99 ? -7.277 14.950 -9.980 1.00 66.44 99 SER A O 1
ATOM 813 N N . ARG A 1 100 ? -9.084 13.748 -9.469 1.00 60.81 100 ARG A N 1
ATOM 814 C CA . ARG A 1 100 ? -9.162 13.050 -10.759 1.00 60.81 100 ARG A CA 1
ATOM 815 C C . ARG A 1 100 ? -9.693 13.960 -11.865 1.00 60.81 100 ARG A C 1
ATOM 817 O O . ARG A 1 100 ? -9.269 13.802 -12.997 1.00 60.81 100 ARG A O 1
ATOM 824 N N . ALA A 1 101 ? -10.601 14.876 -11.543 1.00 59.12 101 ALA A N 1
ATOM 825 C CA . ALA A 1 101 ? -11.112 15.877 -12.474 1.00 59.12 101 ALA A CA 1
ATOM 826 C C . ALA A 1 101 ? -10.145 17.064 -12.670 1.00 59.12 101 ALA A C 1
ATOM 828 O O . ALA A 1 101 ? -10.175 17.707 -13.712 1.00 59.12 101 ALA A O 1
ATOM 829 N N . GLY A 1 102 ? -9.318 17.365 -11.664 1.00 55.41 102 GLY A N 1
ATOM 830 C CA . GLY A 1 102 ? -8.337 18.453 -11.640 1.00 55.41 102 GLY A CA 1
ATOM 831 C C . GLY A 1 102 ? -6.926 18.027 -12.049 1.00 55.41 102 GLY A C 1
ATOM 832 O O . GLY A 1 102 ? -6.133 18.869 -12.460 1.00 55.41 102 GLY A O 1
ATOM 833 N N . MET A 1 103 ? -6.616 16.726 -12.008 1.00 56.34 103 MET A N 1
ATOM 834 C CA . MET A 1 103 ? -5.649 16.153 -12.934 1.00 56.34 103 MET A CA 1
ATOM 835 C C . MET A 1 103 ? -6.274 16.396 -14.297 1.00 56.34 103 MET A C 1
ATOM 837 O O . MET A 1 103 ? -7.349 15.865 -14.562 1.00 56.34 103 MET A O 1
ATOM 841 N N . VAL A 1 104 ? -5.664 17.260 -15.101 1.00 59.25 104 VAL A N 1
ATOM 842 C CA . VAL A 1 104 ? -6.006 17.411 -16.511 1.00 59.25 104 VAL A CA 1
ATOM 843 C C . VAL A 1 104 ? -5.881 16.010 -17.093 1.00 59.25 104 VAL A C 1
ATOM 845 O O . VAL A 1 104 ? -4.782 15.538 -17.370 1.00 59.25 104 VAL A O 1
ATOM 848 N N . ILE A 1 105 ? -6.994 15.275 -17.132 1.00 60.03 105 ILE A N 1
ATOM 849 C CA . ILE A 1 105 ? -7.103 14.074 -17.931 1.00 60.03 105 ILE A CA 1
ATOM 850 C C . ILE A 1 105 ? -6.951 14.665 -19.315 1.00 60.03 105 ILE A C 1
ATOM 852 O O . ILE A 1 105 ? -7.895 15.289 -19.801 1.00 60.03 105 ILE A O 1
ATOM 856 N N . GLN A 1 106 ? -5.734 14.579 -19.863 1.00 63.19 106 GLN A N 1
ATOM 857 C CA . GLN A 1 106 ? -5.510 14.817 -21.277 1.00 63.19 106 GLN A CA 1
ATOM 858 C C . GLN A 1 106 ? -6.679 14.160 -21.978 1.00 63.19 106 GLN A C 1
ATOM 860 O O . GLN A 1 106 ? -7.026 13.006 -21.671 1.00 63.19 106 GLN A O 1
ATOM 865 N N . THR A 1 107 ? -7.361 14.927 -22.819 1.00 78.00 107 THR A N 1
ATOM 866 C CA . THR A 1 107 ? -8.408 14.321 -23.629 1.00 78.00 107 THR A CA 1
ATOM 867 C C . THR A 1 107 ? -7.791 13.093 -24.313 1.00 78.00 107 THR A C 1
ATOM 869 O O . THR A 1 107 ? -6.585 13.083 -24.573 1.00 78.00 107 THR A O 1
ATOM 872 N N . PRO A 1 108 ? -8.545 12.003 -24.529 1.00 77.75 108 PRO A N 1
ATOM 873 C CA . PRO A 1 108 ? -7.972 10.799 -25.137 1.00 77.75 108 PRO A CA 1
ATOM 874 C C . PRO A 1 108 ? -7.196 11.124 -26.428 1.00 77.75 108 PRO A C 1
ATOM 876 O O . PRO A 1 108 ? -6.157 10.527 -26.675 1.00 77.75 108 PRO A O 1
ATOM 879 N N . GLU A 1 109 ? -7.632 12.156 -27.153 1.00 83.88 109 GLU A N 1
ATOM 880 C CA . GLU A 1 109 ? -6.974 12.724 -28.333 1.00 83.88 109 GLU A CA 1
ATOM 881 C C . GLU A 1 109 ? -5.596 13.351 -28.038 1.00 83.88 109 GLU A C 1
ATOM 883 O O . GLU A 1 109 ? -4.636 13.098 -28.761 1.00 83.88 109 GLU A O 1
ATOM 888 N N . GLU A 1 110 ? -5.455 14.135 -26.965 1.00 85.06 110 GLU A N 1
ATOM 889 C CA . GLU A 1 110 ? -4.164 14.703 -26.542 1.00 85.06 110 GLU A CA 1
ATOM 890 C C . GLU A 1 110 ? -3.170 13.607 -26.131 1.00 85.06 110 GLU A C 1
ATOM 892 O O . GLU A 1 110 ? -1.992 13.675 -26.481 1.00 85.06 110 GLU A O 1
ATOM 897 N N . ALA A 1 111 ? -3.646 12.571 -25.436 1.00 83.06 111 ALA A N 1
ATOM 898 C CA . ALA A 1 111 ? -2.810 11.444 -25.027 1.00 83.06 111 ALA A CA 1
ATOM 899 C C . ALA A 1 111 ? -2.335 10.607 -26.229 1.00 83.06 111 ALA A C 1
ATOM 901 O O . ALA A 1 111 ? -1.196 10.137 -26.251 1.00 83.06 111 ALA A O 1
ATOM 902 N N . GLU A 1 112 ? -3.194 10.427 -27.236 1.00 87.75 112 GLU A N 1
ATOM 903 C CA . GLU A 1 112 ? -2.839 9.770 -28.497 1.00 87.75 112 GLU A CA 1
ATOM 904 C C . GLU A 1 112 ? -1.796 10.584 -29.273 1.00 87.75 112 GLU A C 1
ATOM 906 O O . GLU A 1 112 ? -0.787 10.023 -29.700 1.00 87.75 112 GLU A O 1
ATOM 911 N N . ALA A 1 113 ? -1.964 11.907 -29.367 1.00 91.38 113 ALA A N 1
ATOM 912 C CA . ALA A 1 113 ? -1.001 12.782 -30.033 1.00 91.38 113 ALA A CA 1
ATOM 913 C C . ALA A 1 113 ? 0.383 12.760 -29.356 1.00 91.38 113 ALA A C 1
ATOM 915 O O . ALA A 1 113 ? 1.411 12.648 -30.027 1.00 91.38 113 ALA A O 1
ATOM 916 N N . GLU A 1 114 ? 0.437 12.809 -28.021 1.00 89.19 114 GLU A N 1
ATOM 917 C CA . GLU A 1 114 ? 1.701 12.681 -27.282 1.00 89.19 114 GLU A CA 1
ATOM 918 C C . GLU A 1 114 ? 2.356 11.312 -27.495 1.00 89.19 114 GLU A C 1
ATOM 920 O O . GLU A 1 114 ? 3.581 11.208 -27.618 1.00 89.19 114 GLU A O 1
ATOM 925 N N . TRP A 1 115 ? 1.549 10.252 -27.571 1.00 91.94 115 TRP A N 1
ATOM 926 C CA . TRP A 1 115 ? 2.042 8.908 -27.834 1.00 91.94 115 TRP A CA 1
ATOM 927 C C . TRP A 1 115 ? 2.651 8.778 -29.232 1.00 91.94 115 TRP A C 1
ATOM 929 O O . TRP A 1 115 ? 3.738 8.211 -29.372 1.00 91.94 115 TRP A O 1
ATOM 939 N N . GLU A 1 116 ? 1.993 9.327 -30.252 1.00 95.75 116 GLU A N 1
ATOM 940 C CA . GLU A 1 116 ? 2.494 9.343 -31.629 1.00 95.75 116 GLU A CA 1
ATOM 941 C C . GLU A 1 116 ? 3.834 10.076 -31.737 1.00 95.75 116 GLU A C 1
ATOM 943 O O . GLU A 1 116 ? 4.769 9.582 -32.375 1.00 95.75 116 GLU A O 1
ATOM 948 N N . GLU A 1 117 ? 3.979 11.205 -31.044 1.00 95.50 117 GLU A N 1
ATOM 949 C CA . GLU A 1 117 ? 5.232 11.957 -31.012 1.00 95.50 117 GLU A CA 1
ATOM 950 C C . GLU A 1 117 ? 6.377 11.164 -30.371 1.00 95.50 117 GLU A C 1
ATOM 952 O O . GLU A 1 117 ? 7.493 11.111 -30.900 1.00 95.50 117 GLU A O 1
ATOM 957 N N . VAL A 1 118 ? 6.104 10.473 -29.262 1.00 95.31 118 VAL A N 1
ATOM 958 C CA . VAL A 1 118 ? 7.092 9.601 -28.611 1.00 95.31 118 VAL A CA 1
ATOM 959 C C . VAL A 1 118 ? 7.482 8.428 -29.515 1.00 95.31 118 VAL A C 1
ATOM 961 O O . VAL A 1 118 ? 8.665 8.076 -29.580 1.00 95.31 118 VAL A O 1
ATOM 964 N N . GLN A 1 119 ? 6.526 7.832 -30.234 1.00 96.81 119 GLN A N 1
ATOM 965 C CA . GLN A 1 119 ? 6.818 6.767 -31.196 1.00 96.81 119 GLN A CA 1
ATOM 966 C C . GLN A 1 119 ? 7.721 7.263 -32.322 1.00 96.81 119 GLN A C 1
ATOM 968 O O . GLN A 1 119 ? 8.735 6.626 -32.611 1.00 96.81 119 GLN A O 1
ATOM 973 N N . ARG A 1 120 ? 7.429 8.438 -32.883 1.00 97.44 120 ARG A N 1
ATOM 974 C CA . ARG A 1 120 ? 8.246 9.048 -33.936 1.00 97.44 120 ARG A CA 1
ATOM 975 C C . ARG A 1 120 ? 9.697 9.247 -33.494 1.00 97.44 120 ARG A C 1
ATOM 977 O O . ARG A 1 120 ? 10.616 8.825 -34.193 1.00 97.44 120 ARG A O 1
ATOM 984 N N . ILE A 1 121 ? 9.912 9.809 -32.303 1.00 97.25 121 ILE A N 1
ATOM 985 C CA . ILE A 1 121 ? 11.260 10.010 -31.742 1.00 97.25 121 ILE A CA 1
ATOM 986 C C . ILE A 1 121 ? 11.989 8.668 -31.565 1.00 97.25 121 ILE A C 1
ATOM 988 O O . ILE A 1 121 ? 13.185 8.554 -31.846 1.00 97.25 121 ILE A O 1
ATOM 992 N N . ASN A 1 122 ? 11.281 7.630 -31.115 1.00 97.50 122 ASN A N 1
ATOM 993 C CA . ASN A 1 122 ? 11.853 6.298 -30.930 1.00 97.50 122 ASN A CA 1
ATOM 994 C C . ASN A 1 122 ? 12.255 5.662 -32.270 1.00 97.50 122 ASN A C 1
ATOM 996 O O . ASN A 1 122 ? 13.342 5.097 -32.393 1.00 97.50 122 ASN A O 1
ATOM 1000 N N . GLU A 1 123 ? 11.420 5.789 -33.299 1.00 97.56 123 GLU A N 1
ATOM 1001 C CA . GLU A 1 123 ? 11.728 5.311 -34.647 1.00 97.56 123 GLU A CA 1
ATOM 1002 C C . GLU A 1 123 ? 12.947 6.015 -35.250 1.00 97.56 123 GLU A C 1
ATOM 1004 O O . GLU A 1 123 ? 13.831 5.352 -35.804 1.00 97.56 123 GLU A O 1
ATOM 1009 N N . GLU A 1 124 ? 13.032 7.338 -35.109 1.00 97.62 124 GLU A N 1
ATOM 1010 C CA . GLU A 1 124 ? 14.187 8.127 -35.543 1.00 97.62 124 GLU A CA 1
ATOM 1011 C C . GLU A 1 124 ? 15.467 7.681 -34.827 1.00 97.62 124 GLU A C 1
ATOM 1013 O O . GLU A 1 124 ? 16.502 7.441 -35.462 1.00 97.62 124 GLU A O 1
ATOM 1018 N N . TRP A 1 125 ? 15.391 7.478 -33.510 1.00 97.69 125 TRP A N 1
ATOM 1019 C CA . TRP A 1 125 ? 16.517 6.985 -32.728 1.00 97.69 125 TRP A CA 1
ATOM 1020 C C . TRP A 1 125 ? 16.934 5.573 -33.154 1.00 97.69 125 TRP A C 1
ATOM 1022 O O . TRP A 1 125 ? 18.113 5.336 -33.428 1.00 97.69 125 TRP A O 1
ATOM 1032 N N . ASN A 1 126 ? 15.985 4.650 -33.314 1.00 97.12 126 ASN A N 1
ATOM 1033 C CA . ASN A 1 126 ? 16.258 3.288 -33.775 1.00 97.12 126 ASN A CA 1
ATOM 1034 C C . ASN A 1 126 ? 16.908 3.268 -35.160 1.00 97.12 126 ASN A C 1
ATOM 1036 O O . ASN A 1 126 ? 17.830 2.481 -35.386 1.00 97.12 126 ASN A O 1
ATOM 1040 N N . ARG A 1 127 ? 16.483 4.156 -36.067 1.00 97.25 127 ARG A N 1
ATOM 1041 C CA . ARG A 1 127 ? 17.096 4.312 -37.390 1.00 97.25 127 ARG A CA 1
ATOM 1042 C C . ARG A 1 127 ? 18.558 4.736 -37.271 1.00 97.25 127 ARG A C 1
ATOM 1044 O O . ARG A 1 127 ? 19.427 4.076 -37.836 1.00 97.25 127 ARG A O 1
ATOM 1051 N N . SER A 1 128 ? 18.842 5.758 -36.463 1.00 96.69 128 SER A N 1
ATOM 1052 C CA . SER A 1 128 ? 20.215 6.231 -36.240 1.00 96.69 128 SER A CA 1
ATOM 1053 C C . SER A 1 128 ? 21.122 5.145 -35.637 1.00 96.69 128 SER A C 1
ATOM 1055 O O . SER A 1 128 ? 22.260 4.950 -36.066 1.00 96.69 128 SER A O 1
ATOM 1057 N N . VAL A 1 129 ? 20.600 4.362 -34.688 1.00 96.88 129 VAL A N 1
ATOM 1058 C CA . VAL A 1 129 ? 21.333 3.263 -34.048 1.00 96.88 129 VAL A CA 1
ATOM 1059 C C . VAL A 1 129 ? 21.552 2.102 -35.022 1.00 96.88 129 VAL A C 1
ATOM 1061 O O . VAL A 1 129 ? 22.614 1.474 -34.993 1.00 96.88 129 VAL A O 1
ATOM 1064 N N . ALA A 1 130 ? 20.584 1.811 -35.894 1.00 97.19 130 ALA A N 1
ATOM 1065 C CA . ALA A 1 130 ? 20.713 0.782 -36.921 1.00 97.19 130 ALA A CA 1
ATOM 1066 C C . ALA A 1 130 ? 21.836 1.115 -37.914 1.00 97.19 130 ALA A C 1
ATOM 1068 O O . ALA A 1 130 ? 22.654 0.248 -38.215 1.00 97.19 130 ALA A O 1
ATOM 1069 N N . GLU A 1 131 ? 21.952 2.373 -38.346 1.00 96.75 131 GLU A N 1
ATOM 1070 C CA . GLU A 1 131 ? 23.038 2.812 -39.231 1.00 96.75 131 GLU A CA 1
ATOM 1071 C C . GLU A 1 131 ? 24.423 2.626 -38.595 1.00 96.75 131 GLU A C 1
ATOM 1073 O O . GLU A 1 131 ? 25.350 2.122 -39.235 1.00 96.75 131 GLU A O 1
ATOM 1078 N N . VAL A 1 132 ? 24.571 2.988 -37.317 1.00 97.06 132 VAL A N 1
ATOM 1079 C CA . VAL A 1 132 ? 25.820 2.770 -36.567 1.00 97.06 132 VAL A CA 1
ATOM 1080 C C . VAL A 1 132 ? 26.124 1.275 -36.436 1.00 97.06 132 VAL A C 1
ATOM 1082 O O . VAL A 1 132 ? 27.271 0.851 -36.594 1.00 97.06 132 VAL A O 1
ATOM 1085 N N . ARG A 1 133 ? 25.097 0.456 -36.184 1.00 96.81 133 ARG A N 1
ATOM 1086 C CA . ARG A 1 133 ? 25.232 -1.000 -36.067 1.00 96.81 133 ARG A CA 1
ATOM 1087 C C . ARG A 1 133 ? 25.706 -1.634 -37.372 1.00 96.81 133 ARG A C 1
ATOM 1089 O O . ARG A 1 133 ? 26.599 -2.475 -37.319 1.00 96.81 133 ARG A O 1
ATOM 1096 N N . GLU A 1 134 ? 25.152 -1.236 -38.513 1.00 97.06 134 GLU A N 1
ATOM 1097 C CA . GLU A 1 134 ? 25.539 -1.784 -39.818 1.00 97.06 134 GLU A CA 1
ATOM 1098 C C . GLU A 1 134 ? 26.984 -1.449 -40.186 1.00 97.06 134 GLU A C 1
ATOM 1100 O O . GLU A 1 134 ? 27.710 -2.326 -40.656 1.00 97.06 134 GLU A O 1
ATOM 1105 N N . LYS A 1 135 ? 27.441 -0.222 -39.897 1.00 96.31 135 LYS A N 1
ATOM 1106 C CA . LYS A 1 135 ? 28.847 0.172 -40.091 1.00 96.31 135 LYS A CA 1
ATOM 1107 C C . LYS A 1 135 ? 29.789 -0.719 -39.280 1.00 96.31 135 LYS A C 1
ATOM 1109 O O . LYS A 1 135 ? 30.694 -1.327 -39.846 1.00 96.31 135 LYS A O 1
ATOM 1114 N N . ARG A 1 136 ? 29.505 -0.892 -37.985 1.00 96.81 136 ARG A N 1
ATOM 1115 C CA . ARG A 1 136 ? 30.283 -1.784 -37.112 1.00 96.81 136 ARG A CA 1
ATOM 1116 C C . ARG A 1 136 ? 30.276 -3.231 -37.617 1.00 96.81 136 ARG A C 1
ATOM 1118 O O . ARG A 1 136 ? 31.318 -3.874 -37.657 1.00 96.81 136 ARG A O 1
ATOM 1125 N N . LEU A 1 137 ? 29.119 -3.753 -38.031 1.00 96.31 137 LEU A N 1
ATOM 1126 C CA . LEU A 1 137 ? 29.010 -5.119 -38.556 1.00 96.31 137 LEU A CA 1
ATOM 1127 C C . LEU A 1 137 ? 29.765 -5.304 -39.877 1.00 96.31 137 LEU A C 1
ATOM 1129 O O . LEU A 1 137 ? 30.238 -6.407 -40.149 1.00 96.31 137 LEU A O 1
ATOM 1133 N N . ALA A 1 138 ? 29.855 -4.273 -40.718 1.00 96.75 138 ALA A N 1
ATOM 1134 C CA . ALA A 1 138 ? 30.653 -4.314 -41.938 1.00 96.75 138 AL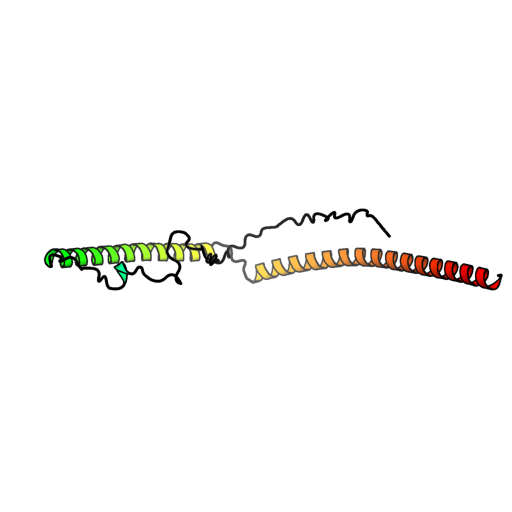A A CA 1
ATOM 1135 C C . ALA A 1 138 ? 32.154 -4.392 -41.615 1.00 96.75 138 ALA A C 1
ATOM 1137 O O . ALA A 1 138 ? 32.849 -5.239 -42.171 1.00 96.75 138 ALA A O 1
ATOM 1138 N N . GLU A 1 139 ? 32.632 -3.591 -40.662 1.00 96.38 139 GLU A N 1
ATOM 1139 C CA . GLU A 1 139 ? 34.021 -3.641 -40.186 1.00 96.38 139 GLU A CA 1
ATOM 1140 C C . GLU A 1 139 ? 34.366 -5.008 -39.578 1.00 96.38 139 GLU A C 1
ATOM 1142 O O . GLU A 1 139 ? 35.371 -5.615 -39.947 1.00 96.38 139 GLU A O 1
ATOM 1147 N N . GLU A 1 140 ? 33.498 -5.545 -38.714 1.00 95.81 140 GLU A N 1
ATOM 1148 C CA . GLU A 1 140 ? 33.660 -6.887 -38.138 1.00 95.81 140 GLU A CA 1
ATOM 1149 C C . GLU A 1 140 ? 33.688 -7.978 -39.225 1.00 95.81 140 GLU A C 1
ATOM 1151 O O . GLU A 1 140 ? 34.458 -8.938 -39.132 1.00 95.81 140 GLU A O 1
ATOM 1156 N N . ARG A 1 141 ? 32.876 -7.838 -40.285 1.00 96.50 141 ARG A N 1
ATOM 1157 C CA . ARG A 1 141 ? 32.878 -8.756 -41.437 1.00 96.50 141 ARG A CA 1
ATOM 1158 C C . ARG A 1 141 ? 34.204 -8.714 -42.193 1.00 96.50 141 ARG A C 1
ATOM 1160 O O . ARG A 1 141 ? 34.715 -9.780 -42.535 1.00 96.50 141 ARG A O 1
ATOM 1167 N N . GLU A 1 142 ? 34.765 -7.533 -42.438 1.00 96.44 142 GLU A N 1
ATOM 1168 C CA . GLU A 1 142 ? 36.056 -7.398 -43.124 1.00 96.44 142 GLU A CA 1
ATOM 1169 C C . GLU A 1 142 ? 37.213 -7.937 -42.274 1.00 96.44 142 GLU A C 1
ATOM 1171 O O . GLU A 1 142 ? 37.990 -8.759 -42.758 1.00 96.44 142 GLU A O 1
ATOM 1176 N N . GLN A 1 143 ? 37.267 -7.601 -40.982 1.00 95.94 143 GLN A N 1
ATOM 1177 C CA . GLN A 1 143 ? 38.263 -8.154 -40.050 1.00 95.94 143 GLN A CA 1
ATOM 1178 C C . GLN A 1 143 ? 38.187 -9.683 -39.964 1.00 95.94 143 GLN A C 1
ATOM 1180 O O . GLN A 1 143 ? 39.197 -10.382 -39.874 1.00 95.94 143 GLN A O 1
ATOM 1185 N N . ARG A 1 144 ? 36.974 -10.242 -40.016 1.00 95.31 144 ARG A N 1
ATOM 1186 C CA . ARG A 1 144 ? 36.793 -11.693 -40.020 1.00 95.31 144 ARG A CA 1
ATOM 1187 C C . ARG A 1 144 ? 37.308 -12.330 -41.310 1.00 95.31 144 ARG A C 1
ATOM 1189 O O . ARG A 1 144 ? 37.875 -13.418 -41.242 1.00 95.31 144 ARG A O 1
ATOM 1196 N N . LYS A 1 145 ? 37.134 -11.681 -42.467 1.00 96.44 145 LYS A N 1
ATOM 1197 C CA . LYS A 1 145 ? 37.692 -12.159 -43.744 1.00 96.44 145 LYS A CA 1
ATOM 1198 C C . LYS A 1 145 ? 39.218 -12.159 -43.711 1.00 96.44 145 LYS A C 1
ATOM 1200 O O . LYS A 1 145 ? 39.806 -13.180 -44.058 1.00 96.44 145 LYS A O 1
ATOM 1205 N N . THR A 1 146 ? 39.849 -11.073 -43.259 1.00 95.88 146 THR A N 1
ATOM 1206 C CA . THR A 1 146 ? 41.318 -10.989 -43.180 1.00 95.88 146 THR A CA 1
ATOM 1207 C C . THR A 1 146 ? 41.881 -12.050 -42.240 1.00 95.88 146 THR A C 1
ATOM 1209 O O . THR A 1 146 ? 42.768 -12.800 -42.637 1.00 95.88 146 THR A O 1
ATOM 1212 N N . PHE A 1 147 ? 41.282 -12.223 -41.059 1.00 95.75 147 PHE A N 1
ATOM 1213 C CA . PHE A 1 147 ? 41.676 -13.266 -40.111 1.00 95.75 147 PHE A CA 1
ATOM 1214 C C . PHE A 1 147 ? 41.576 -14.684 -40.701 1.00 95.75 147 PHE A C 1
ATOM 1216 O O . PHE A 1 147 ? 42.445 -15.529 -40.4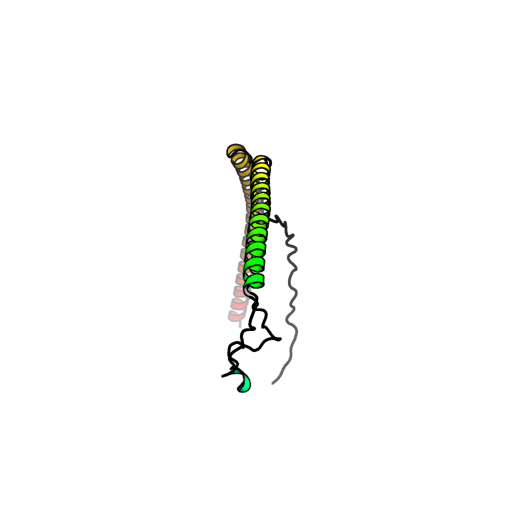76 1.00 95.75 147 PHE A O 1
ATOM 1223 N N . ILE A 1 148 ? 40.513 -14.974 -41.462 1.00 96.19 148 ILE A N 1
ATOM 1224 C CA . ILE A 1 148 ? 40.360 -16.273 -42.134 1.00 96.19 148 ILE A CA 1
ATOM 1225 C C . ILE A 1 148 ? 41.454 -16.463 -43.193 1.00 96.19 148 ILE A C 1
ATOM 1227 O O . ILE A 1 148 ? 42.045 -17.540 -43.243 1.00 96.19 148 ILE A O 1
ATOM 1231 N N . LEU A 1 149 ? 41.746 -15.439 -44.001 1.00 96.00 149 LEU A N 1
ATOM 1232 C CA . LEU A 1 149 ? 42.784 -15.493 -45.034 1.00 96.00 149 LEU A CA 1
ATOM 1233 C C . LEU A 1 149 ? 44.176 -15.717 -44.435 1.00 96.00 149 LEU A C 1
ATOM 1235 O O . LEU A 1 149 ? 44.872 -16.636 -44.857 1.00 96.00 149 LEU A O 1
ATOM 1239 N N . GLU A 1 150 ? 44.552 -14.958 -43.406 1.00 94.88 150 GLU A N 1
ATOM 1240 C CA . GLU A 1 150 ? 45.822 -15.138 -42.687 1.00 94.88 150 GLU A CA 1
ATOM 1241 C C . GLU A 1 150 ? 45.965 -16.567 -42.152 1.00 94.88 150 GLU A C 1
ATOM 1243 O O . GLU A 1 150 ? 47.016 -17.198 -42.274 1.00 94.88 150 GLU A O 1
ATOM 1248 N N . ARG A 1 151 ? 44.879 -17.119 -41.599 1.00 94.94 151 ARG A N 1
ATOM 1249 C CA . ARG A 1 151 ? 44.865 -18.484 -41.071 1.00 94.94 151 ARG A CA 1
ATOM 1250 C C . ARG A 1 151 ? 44.986 -19.546 -42.166 1.00 94.94 151 ARG A C 1
ATOM 1252 O O . ARG A 1 151 ? 45.573 -20.597 -41.897 1.00 94.94 151 ARG A O 1
ATOM 1259 N N . LEU A 1 152 ? 44.430 -19.304 -43.355 1.00 95.50 152 LEU A N 1
ATOM 1260 C CA . LEU A 1 152 ? 44.582 -20.181 -44.519 1.00 95.50 152 LEU A CA 1
ATOM 1261 C C . LEU A 1 152 ? 46.023 -20.153 -45.036 1.00 95.50 152 LEU A C 1
ATOM 1263 O O . LEU A 1 152 ? 46.630 -21.214 -45.131 1.00 95.50 152 LEU A O 1
ATOM 1267 N N . VAL A 1 153 ? 46.610 -18.967 -45.223 1.00 95.50 153 VAL A N 1
ATOM 1268 C CA . VAL A 1 153 ? 48.013 -18.809 -45.651 1.00 95.50 153 VAL A CA 1
ATOM 1269 C C . VAL A 1 153 ? 48.974 -19.467 -44.654 1.00 95.50 153 VAL A C 1
ATOM 1271 O O . VAL A 1 153 ? 49.840 -20.251 -45.032 1.00 95.50 153 VAL A O 1
ATOM 1274 N N . ALA A 1 154 ? 48.783 -19.241 -43.350 1.00 92.69 15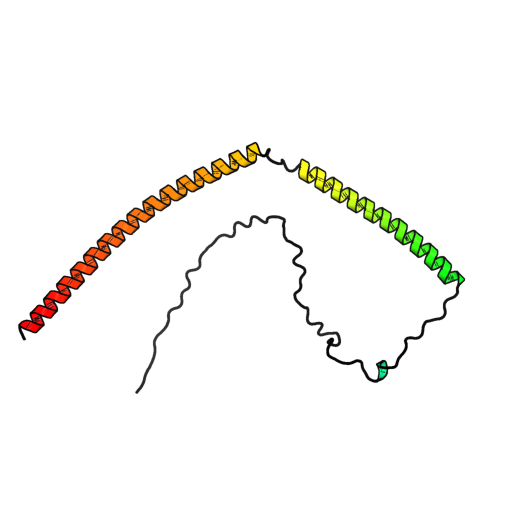4 ALA A N 1
ATOM 1275 C CA . ALA A 1 154 ? 49.591 -19.882 -42.311 1.00 92.69 154 ALA A CA 1
ATOM 1276 C C . ALA A 1 154 ? 49.386 -21.407 -42.236 1.00 92.69 154 ALA A C 1
ATOM 1278 O O . ALA A 1 154 ? 50.211 -22.132 -41.674 1.00 92.69 154 ALA A O 1
ATOM 1279 N N . LYS A 1 155 ? 48.256 -21.928 -42.724 1.00 94.12 155 LYS A N 1
ATOM 1280 C CA . LYS A 1 155 ? 48.042 -23.372 -42.858 1.00 94.12 155 LYS A CA 1
ATOM 1281 C C . LYS A 1 155 ? 48.797 -23.911 -44.074 1.00 94.12 155 LYS A C 1
ATOM 1283 O O . LYS A 1 155 ? 49.526 -24.879 -43.909 1.00 94.12 155 LYS A O 1
ATOM 1288 N N . GLU A 1 156 ? 48.681 -23.257 -45.226 1.00 92.88 156 GLU A N 1
ATOM 1289 C CA . GLU A 1 156 ? 49.383 -23.627 -46.461 1.00 92.88 156 GLU A CA 1
ATOM 1290 C C . GLU A 1 156 ? 50.904 -23.651 -46.270 1.00 92.88 156 GLU A C 1
ATOM 1292 O O . GLU A 1 156 ? 51.536 -24.643 -46.619 1.00 92.88 156 GLU A O 1
ATOM 1297 N N . ALA A 1 157 ? 51.479 -22.636 -45.616 1.00 90.19 157 ALA A N 1
ATOM 1298 C CA . ALA A 1 157 ? 52.910 -22.600 -45.305 1.00 90.19 157 ALA A CA 1
ATOM 1299 C C . ALA A 1 157 ? 53.355 -23.790 -44.429 1.00 90.19 157 ALA A C 1
ATOM 1301 O O . ALA A 1 157 ? 54.359 -24.437 -44.711 1.00 90.19 157 ALA A O 1
ATOM 1302 N N . ARG A 1 158 ? 52.569 -24.145 -43.400 1.00 89.12 158 ARG A N 1
ATOM 1303 C CA . ARG A 1 158 ? 52.847 -25.320 -42.549 1.00 89.12 158 ARG A CA 1
ATOM 1304 C C . ARG A 1 158 ? 52.725 -26.640 -43.304 1.00 89.12 158 ARG A C 1
ATOM 1306 O O . ARG A 1 158 ? 53.430 -27.590 -42.974 1.00 89.12 158 ARG A O 1
ATOM 1313 N N . ASP A 1 159 ? 51.799 -26.725 -44.254 1.00 89.62 159 ASP A N 1
ATOM 1314 C CA . ASP A 1 159 ? 51.606 -27.923 -45.068 1.00 89.62 159 ASP A CA 1
ATOM 1315 C C . ASP A 1 159 ? 52.750 -28.078 -46.093 1.00 89.62 159 ASP A C 1
ATOM 1317 O O . ASP A 1 159 ? 53.227 -29.195 -46.282 1.00 89.62 159 ASP A O 1
ATOM 1321 N N . GLN A 1 160 ? 53.266 -26.980 -46.664 1.00 86.00 160 GLN A N 1
ATOM 1322 C CA . GLN A 1 160 ? 54.464 -26.972 -47.523 1.00 86.00 160 GLN A CA 1
ATOM 1323 C C . GLN A 1 160 ? 55.730 -27.384 -46.753 1.00 86.00 160 GLN A C 1
ATOM 1325 O O . GLN A 1 160 ? 56.424 -28.307 -47.173 1.00 86.00 160 GLN A O 1
ATOM 1330 N N . GLU A 1 161 ? 55.972 -26.817 -45.564 1.00 84.44 161 GLU A N 1
ATOM 1331 C CA . GLU A 1 161 ? 57.099 -27.212 -44.698 1.00 84.44 161 GLU A CA 1
ATOM 1332 C C . GLU A 1 161 ? 57.072 -28.702 -44.303 1.00 84.44 161 GLU A C 1
ATOM 1334 O O . GLU A 1 161 ? 58.114 -29.298 -44.028 1.00 84.44 161 GLU A O 1
ATOM 1339 N N . ARG A 1 162 ? 55.884 -29.322 -44.242 1.00 80.88 162 ARG A N 1
ATOM 1340 C CA . ARG A 1 162 ? 55.733 -30.768 -43.997 1.00 80.88 162 ARG A CA 1
ATOM 1341 C C . ARG A 1 162 ? 55.997 -31.624 -45.230 1.00 80.88 162 ARG A C 1
ATOM 1343 O O . ARG A 1 162 ? 56.317 -32.789 -45.049 1.00 80.88 162 ARG A O 1
ATOM 1350 N N . GLN A 1 163 ? 55.796 -31.096 -46.435 1.00 73.88 163 GLN A N 1
ATOM 1351 C CA . GLN A 1 163 ? 56.054 -31.812 -47.690 1.00 73.88 163 GLN A CA 1
ATOM 1352 C C . GLN A 1 163 ? 57.536 -31.772 -48.084 1.00 73.88 163 GLN A C 1
ATOM 1354 O O . GLN A 1 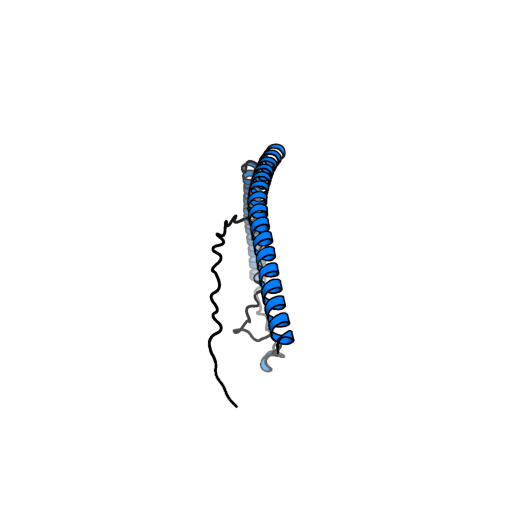163 ? 58.007 -32.682 -48.757 1.00 73.88 163 GLN A O 1
ATOM 1359 N N . GLU A 1 164 ? 58.261 -30.730 -47.668 1.00 72.19 164 GLU A N 1
ATOM 1360 C CA . GLU A 1 164 ? 59.700 -30.564 -47.924 1.00 72.19 164 GLU A CA 1
ATOM 1361 C C . GLU A 1 164 ? 60.605 -31.322 -46.929 1.00 72.19 164 GLU A C 1
ATOM 1363 O O . GLU A 1 164 ? 61.810 -31.430 -47.162 1.00 72.19 164 GLU A O 1
ATOM 1368 N N . ARG A 1 165 ? 60.045 -31.849 -45.830 1.00 55.94 165 ARG A N 1
ATOM 1369 C CA . ARG A 1 165 ? 60.726 -32.729 -44.862 1.00 55.94 165 ARG A CA 1
ATOM 1370 C C . ARG A 1 165 ? 60.463 -34.199 -45.156 1.00 55.94 165 ARG A C 1
ATOM 1372 O O . ARG A 1 165 ? 61.418 -34.986 -44.974 1.00 55.94 165 ARG A O 1
#

pLDDT: mean 79.94, std 21.71, range [35.72, 98.5]

InterPro domains:
  IPR026140 Small ribosomal subunit protein mS26 [PF14943] (42-164)
  IPR026140 Small ribosomal subunit protein mS26 [PTHR21035] (13-164)

Organism: Culex pipiens (NCBI:txid7175)

Radius of gyration: 38.84 Å; chains: 1; bounding box: 88×52×86 Å